Protein AF-A0A2W0BXT2-F1 (afdb_monomer)

Solvent-accessible surface area (backbone atoms only — not comparable to full-atom values): 4737 Å² total; per-residue (Å²): 139,89,81,81,84,83,81,81,78,76,82,73,79,72,78,89,77,68,70,47,80,47,79,49,78,47,80,79,48,95,57,33,35,40,39,37,35,29,38,14,76,67,82,65,78,54,73,48,80,76,48,76,47,76,50,66,64,72,83,56,84,74,76,69,74,81,82,82,132

Mean predicted aligned error: 12.66 Å

Secondary structure (DSSP, 8-state):
-------------------EEEEEEEEEETTEEEEEEEEESSTTSS-EEEEEEEEEPPPPGGGGTT---

pLDDT: mean 80.48, std 17.88, range [39.62, 98.12]

Structure (mmCIF, N/CA/C/O backbone):
data_AF-A0A2W0BXT2-F1
#
_entry.id   AF-A0A2W0BXT2-F1
#
loop_
_atom_site.group_PDB
_atom_site.id
_atom_site.type_symbol
_atom_site.label_atom_id
_atom_site.label_alt_id
_atom_site.label_comp_id
_atom_site.label_asym_id
_atom_site.label_entity_id
_atom_site.label_seq_id
_atom_site.pdbx_PDB_ins_code
_atom_site.Cartn_x
_atom_site.Cartn_y
_atom_site.Cartn_z
_atom_site.occupancy
_atom_site.B_iso_or_equiv
_atom_site.auth_seq_id
_atom_site.auth_comp_id
_atom_site.auth_asym_id
_atom_site.auth_atom_id
_atom_site.pdbx_PDB_model_num
ATOM 1 N N . MET A 1 1 ? -20.521 -50.535 31.926 1.00 39.62 1 MET A N 1
ATOM 2 C CA . MET A 1 1 ? -20.242 -50.131 30.530 1.00 39.62 1 MET A CA 1
ATOM 3 C C . MET A 1 1 ? -20.420 -48.621 30.453 1.00 39.62 1 MET A C 1
ATOM 5 O O . MET A 1 1 ? -21.530 -48.145 30.629 1.00 39.62 1 MET A O 1
ATOM 9 N N . GLN A 1 2 ? -19.320 -47.873 30.363 1.00 50.34 2 GLN A N 1
ATOM 10 C CA . GLN A 1 2 ? -19.289 -46.416 30.541 1.00 50.34 2 GLN A CA 1
ATOM 11 C C . GLN A 1 2 ? -19.196 -45.737 29.172 1.00 50.34 2 GLN A C 1
ATOM 13 O O . GLN A 1 2 ? -18.215 -45.943 28.459 1.00 50.34 2 GLN A O 1
ATOM 18 N N . ILE A 1 3 ? -20.209 -44.952 28.796 1.00 48.59 3 ILE A N 1
ATOM 19 C CA . ILE A 1 3 ? -20.223 -44.193 27.537 1.00 48.59 3 ILE A CA 1
ATOM 20 C C . ILE A 1 3 ? -20.083 -42.704 27.873 1.00 48.59 3 ILE A C 1
ATOM 22 O O . ILE A 1 3 ? -20.707 -42.189 28.796 1.00 48.5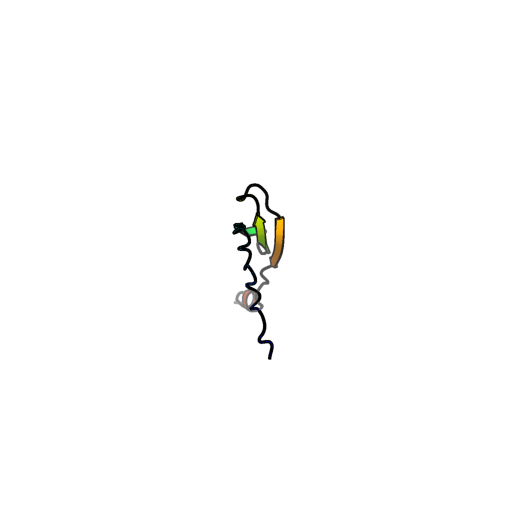9 3 ILE A O 1
ATOM 26 N N . ARG A 1 4 ?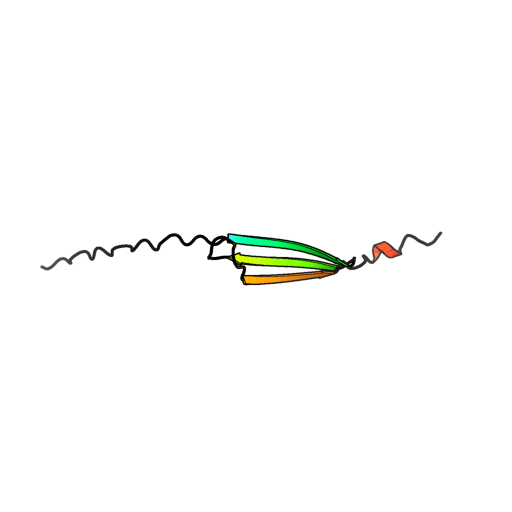 -19.140 -42.068 27.176 1.00 53.59 4 ARG A N 1
ATOM 27 C CA . ARG A 1 4 ? -18.428 -40.842 27.551 1.00 53.59 4 ARG A CA 1
ATOM 28 C C . ARG A 1 4 ? -19.298 -39.579 27.481 1.00 53.59 4 ARG A C 1
ATOM 30 O O . ARG A 1 4 ? -20.085 -39.404 26.556 1.00 53.59 4 ARG A O 1
ATOM 37 N N . SER A 1 5 ? -19.070 -38.685 28.446 1.00 54.25 5 SER A N 1
ATOM 38 C CA . SER A 1 5 ? -19.583 -37.311 28.511 1.00 54.25 5 SER A CA 1
ATOM 39 C C . SER A 1 5 ? -19.105 -36.491 27.308 1.00 54.25 5 SER A C 1
ATOM 41 O O . SER A 1 5 ? -17.906 -36.429 27.035 1.00 54.25 5 SER A O 1
ATOM 43 N N . GLN A 1 6 ? -20.039 -35.875 26.583 1.00 55.31 6 GLN A N 1
ATOM 44 C CA . GLN A 1 6 ? -19.744 -34.973 25.471 1.00 55.31 6 GLN A CA 1
ATOM 45 C C . GLN A 1 6 ? -19.301 -33.615 26.026 1.00 55.31 6 GLN A C 1
ATOM 47 O O . GLN A 1 6 ? -20.084 -32.876 26.627 1.00 55.31 6 GLN A O 1
ATOM 52 N N . HIS A 1 7 ? -18.026 -33.288 25.828 1.00 55.91 7 HIS A N 1
ATOM 53 C CA . HIS A 1 7 ? -17.445 -32.002 26.193 1.00 55.91 7 HIS A CA 1
ATOM 54 C C . HIS A 1 7 ? -18.039 -30.916 25.282 1.00 55.91 7 HIS A C 1
ATOM 56 O O . HIS A 1 7 ? -17.705 -30.807 24.105 1.00 55.91 7 HIS A O 1
ATOM 62 N N . LYS A 1 8 ? -18.965 -30.111 25.813 1.00 55.03 8 LYS A N 1
ATOM 63 C CA . LYS A 1 8 ? -19.518 -28.944 25.116 1.00 55.03 8 LYS A CA 1
ATOM 64 C C . LYS A 1 8 ? -18.473 -27.824 25.121 1.00 55.03 8 LYS A C 1
ATOM 66 O O . LYS A 1 8 ? -18.478 -26.970 26.006 1.00 55.03 8 LYS A O 1
ATOM 71 N N . GLU A 1 9 ? -17.556 -27.857 24.159 1.00 60.94 9 GLU A N 1
ATOM 72 C CA . GLU A 1 9 ? -16.599 -26.779 23.897 1.00 60.94 9 GLU A CA 1
ATOM 73 C C . GLU A 1 9 ? -17.387 -25.493 23.588 1.00 60.94 9 GLU A C 1
ATOM 75 O O . GLU A 1 9 ? -18.045 -25.361 22.552 1.00 60.94 9 GLU A O 1
ATOM 80 N N . ARG A 1 10 ? -17.401 -24.543 24.531 1.00 66.00 10 ARG A N 1
ATOM 81 C CA . ARG A 1 10 ? -17.982 -23.216 24.307 1.00 66.00 10 ARG A CA 1
ATOM 82 C C . ARG A 1 10 ? -17.086 -22.488 23.313 1.00 66.00 10 ARG A C 1
ATOM 84 O O . ARG A 1 10 ? -16.070 -21.928 23.710 1.00 66.00 10 ARG A O 1
ATOM 91 N N . GLN A 1 11 ? -17.494 -22.466 22.047 1.00 62.81 11 GLN A N 1
ATOM 92 C CA . GLN A 1 11 ? -16.947 -21.574 21.026 1.00 62.81 11 GLN A CA 1
ATOM 93 C C . GLN A 1 11 ? -17.050 -20.131 21.545 1.00 62.81 11 GLN A C 1
ATOM 95 O O . GLN A 1 11 ? -18.124 -19.521 21.530 1.00 62.81 11 GLN A O 1
ATOM 100 N N . ARG A 1 12 ? -15.960 -19.601 22.108 1.00 66.31 12 ARG A N 1
ATOM 101 C CA . ARG A 1 12 ? -15.903 -18.215 22.578 1.00 66.31 12 ARG A CA 1
ATOM 102 C C . ARG A 1 12 ? -15.912 -17.341 21.331 1.00 66.31 12 ARG A C 1
ATOM 104 O O . ARG A 1 12 ? -14.924 -17.304 20.606 1.00 66.31 12 ARG A O 1
ATOM 111 N N . ARG A 1 13 ? -17.032 -16.664 21.057 1.00 65.00 13 ARG A N 1
ATOM 112 C CA . ARG A 1 13 ? -17.089 -15.639 20.010 1.00 65.00 13 ARG A CA 1
ATOM 113 C C . ARG A 1 13 ? -16.059 -14.568 20.359 1.00 65.00 13 ARG A C 1
ATOM 115 O O . ARG A 1 13 ? -16.231 -13.851 21.343 1.00 65.00 13 ARG A O 1
ATOM 122 N N . LEU A 1 14 ? -14.974 -14.505 19.594 1.00 67.94 14 LEU A N 1
ATOM 123 C CA . LEU A 1 14 ? -14.026 -13.402 19.687 1.00 67.94 14 LEU A CA 1
ATOM 124 C C . LEU A 1 14 ? -14.756 -12.118 19.253 1.00 67.94 14 LEU A C 1
ATOM 126 O O . LEU A 1 14 ? -15.570 -12.177 18.327 1.00 67.94 14 LEU A O 1
ATOM 130 N N . PRO A 1 15 ? -14.532 -10.975 19.923 1.00 73.00 15 PRO A N 1
ATOM 131 C CA . PRO A 1 15 ? -15.159 -9.724 19.519 1.00 73.00 15 PRO A CA 1
ATOM 132 C C . PRO A 1 15 ? -14.730 -9.368 18.092 1.00 73.00 15 PRO A C 1
ATOM 134 O O . PRO A 1 15 ? -13.560 -9.522 17.738 1.00 73.00 15 PRO A O 1
ATOM 137 N N . ILE A 1 16 ? -15.677 -8.889 17.280 1.00 72.69 16 ILE A N 1
ATOM 138 C CA . ILE A 1 16 ? -15.390 -8.365 15.942 1.00 72.69 16 ILE A CA 1
ATOM 139 C C . ILE A 1 16 ? -14.482 -7.150 16.131 1.00 72.69 16 ILE A C 1
ATOM 141 O O . ILE A 1 16 ? -14.899 -6.133 16.682 1.00 72.69 16 ILE A O 1
ATOM 145 N N . ARG A 1 17 ? -13.222 -7.269 15.715 1.00 74.88 17 ARG A N 1
ATOM 146 C CA . ARG A 1 17 ? -12.301 -6.135 15.639 1.00 74.88 17 ARG A CA 1
ATOM 147 C C . ARG A 1 17 ? -12.431 -5.549 14.240 1.00 74.88 17 ARG A C 1
ATOM 149 O O . ARG A 1 17 ? -12.214 -6.251 13.258 1.00 74.88 17 ARG A O 1
ATOM 156 N N . HIS A 1 18 ? -12.848 -4.292 14.155 1.00 78.00 18 HIS A N 1
ATOM 157 C CA . HIS A 1 18 ? -12.923 -3.573 12.890 1.00 78.00 18 HIS A CA 1
ATOM 158 C C . HIS A 1 18 ? -11.534 -3.040 12.540 1.00 78.00 18 HIS A C 1
ATOM 160 O O . HIS A 1 18 ? -10.968 -2.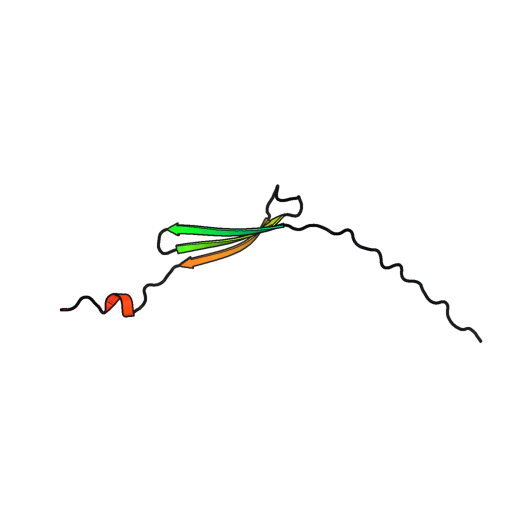259 13.299 1.00 78.00 18 HIS A O 1
ATOM 166 N N . THR A 1 19 ? -11.007 -3.450 11.390 1.00 89.12 19 THR A N 1
ATOM 167 C CA . THR A 1 19 ? -9.763 -2.921 10.824 1.00 89.12 19 THR A CA 1
ATOM 168 C C . THR A 1 19 ? -10.105 -2.136 9.569 1.00 89.12 19 THR A C 1
ATOM 170 O O . THR A 1 19 ? -10.806 -2.640 8.692 1.00 89.12 19 THR A O 1
ATOM 173 N N . ILE A 1 20 ? -9.625 -0.899 9.487 1.00 94.31 20 ILE A N 1
ATOM 174 C CA . ILE A 1 20 ? -9.766 -0.060 8.295 1.00 94.31 20 ILE A CA 1
ATOM 175 C C . ILE A 1 20 ? -8.502 -0.204 7.454 1.00 94.31 20 ILE A C 1
ATOM 177 O O . ILE A 1 20 ? -7.397 -0.134 7.988 1.00 94.31 20 ILE A O 1
ATOM 181 N N . VAL A 1 21 ? -8.674 -0.374 6.143 1.00 94.69 21 VAL A N 1
ATOM 182 C CA . VAL A 1 21 ? -7.586 -0.380 5.159 1.00 94.69 21 VAL A CA 1
ATOM 183 C C . VAL A 1 21 ? -7.625 0.930 4.378 1.00 94.69 21 VAL A C 1
ATOM 185 O O . VAL A 1 21 ? -8.671 1.307 3.851 1.00 94.69 21 VAL A O 1
ATOM 188 N N . PHE A 1 22 ? -6.486 1.609 4.287 1.00 95.81 22 PHE A N 1
ATOM 189 C CA . PHE A 1 22 ? -6.290 2.797 3.462 1.00 95.81 22 PHE A CA 1
ATOM 190 C C . PHE A 1 22 ? -5.391 2.459 2.275 1.00 95.81 22 PHE A C 1
ATOM 192 O O . PHE A 1 22 ? -4.393 1.757 2.430 1.00 95.81 22 PHE A O 1
ATOM 199 N N . LEU A 1 23 ? -5.739 2.993 1.105 1.00 96.00 23 LEU A N 1
ATOM 200 C CA . LEU A 1 23 ? -4.944 2.918 -0.117 1.00 96.00 23 LEU A CA 1
ATOM 201 C C . LEU A 1 23 ? -4.656 4.344 -0.589 1.00 96.00 23 LEU A C 1
ATOM 203 O O . LEU A 1 23 ? -5.581 5.151 -0.701 1.00 96.00 23 LEU A O 1
ATOM 207 N N . ALA A 1 24 ? -3.390 4.654 -0.854 1.00 95.94 24 ALA A N 1
ATOM 208 C CA . ALA A 1 24 ? -2.962 5.940 -1.393 1.00 95.94 24 ALA A CA 1
ATOM 209 C C . ALA A 1 24 ? -2.111 5.735 -2.651 1.00 95.94 24 ALA A C 1
ATOM 211 O O . ALA A 1 24 ? -1.293 4.819 -2.710 1.00 95.94 24 ALA A O 1
ATOM 212 N N . ALA A 1 25 ? -2.297 6.607 -3.641 1.00 94.62 25 ALA A N 1
ATOM 213 C CA . ALA A 1 25 ? -1.495 6.673 -4.856 1.00 94.62 25 ALA A CA 1
ATOM 214 C C . ALA A 1 25 ? -1.120 8.136 -5.115 1.00 94.62 25 ALA A C 1
ATOM 216 O O . ALA A 1 25 ? -1.997 9.000 -5.151 1.00 94.62 25 ALA A O 1
ATOM 217 N N . LEU A 1 26 ? 0.172 8.419 -5.268 1.00 95.00 26 LEU A N 1
ATOM 218 C CA . LEU A 1 26 ? 0.692 9.774 -5.448 1.00 95.00 26 LEU A CA 1
ATOM 219 C C . LEU A 1 26 ? 1.710 9.816 -6.588 1.00 95.00 26 LEU A C 1
ATOM 221 O O . LEU A 1 26 ? 2.616 8.986 -6.650 1.00 95.00 26 LEU A O 1
ATOM 225 N N . ILE A 1 27 ? 1.593 10.817 -7.461 1.00 93.62 27 ILE A N 1
ATOM 226 C CA . ILE A 1 27 ? 2.638 11.164 -8.431 1.00 93.62 27 ILE A CA 1
ATOM 227 C C . ILE A 1 27 ? 3.651 12.052 -7.704 1.00 93.62 27 ILE A C 1
ATOM 229 O O . ILE A 1 27 ? 3.284 13.121 -7.219 1.00 93.62 27 ILE A O 1
ATOM 233 N N . LEU A 1 28 ? 4.904 11.603 -7.602 1.00 89.44 28 LEU A N 1
ATOM 234 C CA . LEU A 1 28 ? 5.964 12.349 -6.909 1.00 89.44 28 LEU A CA 1
ATOM 235 C C . LEU A 1 28 ? 6.709 13.278 -7.876 1.00 89.44 28 LEU A C 1
ATOM 237 O O . LEU A 1 28 ? 6.904 14.457 -7.596 1.00 89.44 28 LEU A O 1
ATOM 241 N N . SER A 1 29 ? 7.082 12.751 -9.038 1.00 87.88 29 SER A N 1
ATOM 242 C CA . SER A 1 29 ? 7.645 13.476 -10.178 1.00 87.88 29 SER A CA 1
ATOM 243 C C . SER A 1 29 ? 7.405 12.619 -11.416 1.00 87.88 29 SER A C 1
ATOM 245 O O . SER A 1 29 ? 7.473 11.405 -11.316 1.00 87.88 29 SER A O 1
ATOM 247 N N . SER A 1 30 ? 7.106 13.179 -12.591 1.00 84.44 30 SER A N 1
ATOM 248 C CA . SER A 1 30 ? 7.061 12.344 -13.804 1.00 84.44 30 SER A CA 1
ATOM 249 C C . SER A 1 30 ? 8.483 11.839 -14.089 1.00 84.44 30 SER A C 1
ATOM 251 O O . SER A 1 30 ? 9.365 12.693 -14.203 1.00 84.44 30 SER A O 1
ATOM 253 N N . PRO A 1 31 ? 8.754 10.519 -14.195 1.00 91.38 31 PRO A N 1
ATOM 254 C CA . PRO A 1 31 ? 7.827 9.404 -14.451 1.00 91.38 31 PRO A CA 1
ATOM 255 C C . PRO A 1 31 ? 7.540 8.451 -13.260 1.00 91.38 31 PRO A C 1
ATOM 257 O O . PRO A 1 31 ? 7.092 7.324 -13.471 1.00 91.38 31 PRO A O 1
ATOM 260 N N . THR A 1 32 ? 7.801 8.861 -12.022 1.00 94.94 32 THR A N 1
ATOM 261 C CA . THR A 1 32 ? 7.683 8.060 -10.794 1.00 94.94 32 THR A CA 1
ATOM 262 C C . THR A 1 32 ? 6.386 8.307 -10.004 1.00 94.94 32 THR A C 1
ATOM 264 O O . THR A 1 32 ? 5.970 9.445 -9.754 1.00 94.94 32 THR A O 1
ATOM 267 N N . CYS A 1 33 ? 5.775 7.232 -9.508 1.00 96.06 33 CYS A N 1
ATOM 268 C CA . CYS A 1 33 ? 4.663 7.266 -8.559 1.00 96.06 33 CYS A CA 1
ATOM 269 C C . CYS A 1 33 ? 4.934 6.399 -7.319 1.00 96.06 33 CYS A C 1
ATOM 271 O O . CYS A 1 33 ? 5.834 5.559 -7.290 1.00 96.06 33 CYS A O 1
ATOM 273 N N . ARG A 1 34 ? 4.147 6.638 -6.269 1.00 96.38 34 ARG A N 1
ATOM 274 C CA . ARG A 1 34 ? 4.162 5.893 -5.011 1.00 96.38 34 ARG A CA 1
ATOM 275 C C . ARG A 1 34 ? 2.772 5.351 -4.721 1.00 96.38 34 ARG A C 1
ATOM 277 O O . ARG A 1 34 ? 1.808 6.115 -4.721 1.00 96.38 34 ARG A O 1
ATOM 284 N N . PHE A 1 35 ? 2.704 4.074 -4.376 1.00 97.38 35 PHE A N 1
ATOM 285 C CA . PHE A 1 35 ? 1.522 3.421 -3.828 1.00 97.38 35 PHE A CA 1
ATOM 286 C C . PHE A 1 35 ? 1.773 3.040 -2.375 1.00 97.38 35 PHE A C 1
ATOM 288 O O . PHE A 1 35 ? 2.872 2.616 -2.023 1.00 97.38 35 PHE A O 1
ATOM 295 N N . GLU A 1 36 ? 0.762 3.183 -1.529 1.00 98.12 36 GLU A N 1
ATOM 296 C CA . GLU A 1 36 ? 0.851 2.824 -0.119 1.00 98.12 36 GLU A CA 1
ATOM 297 C C . GLU A 1 36 ? -0.435 2.156 0.359 1.00 98.12 36 GLU A C 1
ATOM 299 O O . GLU A 1 36 ? -1.542 2.616 0.063 1.00 98.12 36 GLU A O 1
ATOM 304 N N . GLN A 1 37 ? -0.266 1.096 1.146 1.00 97.81 37 GLN A N 1
ATOM 305 C CA . GLN A 1 37 ? -1.316 0.491 1.948 1.00 97.81 37 GLN A CA 1
ATOM 306 C C . GLN A 1 37 ? -1.000 0.679 3.433 1.00 97.81 37 GLN A C 1
ATOM 308 O O . GLN A 1 37 ? 0.112 0.392 3.881 1.00 97.81 37 GLN A O 1
ATOM 313 N N . SER A 1 38 ? -1.997 1.100 4.208 1.00 97.69 38 SER A N 1
ATOM 314 C CA . SER A 1 38 ? 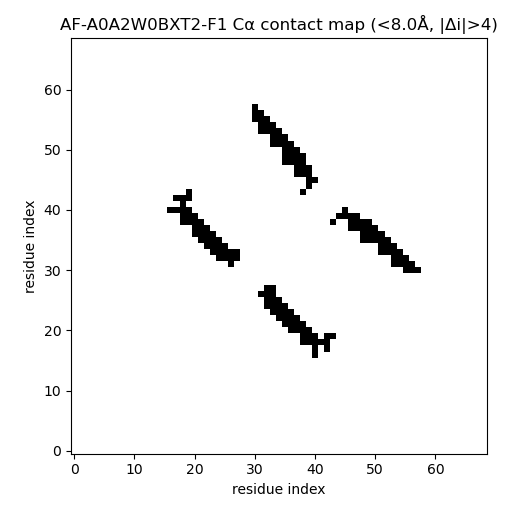-1.903 1.189 5.668 1.00 97.69 38 SER A CA 1
ATOM 315 C C . SER A 1 38 ? -3.171 0.698 6.362 1.00 97.69 38 SER A C 1
ATOM 317 O O . SER A 1 38 ? -4.258 0.689 5.776 1.00 97.69 38 SER A O 1
ATOM 319 N N . PHE A 1 39 ? -3.029 0.277 7.617 1.00 96.19 39 PHE A N 1
ATOM 320 C CA . PHE A 1 39 ? -4.119 -0.228 8.448 1.00 96.19 39 PHE A CA 1
ATOM 321 C C . PHE A 1 39 ? -4.388 0.682 9.636 1.00 96.19 39 PHE A C 1
ATOM 323 O O . PHE A 1 39 ? -3.492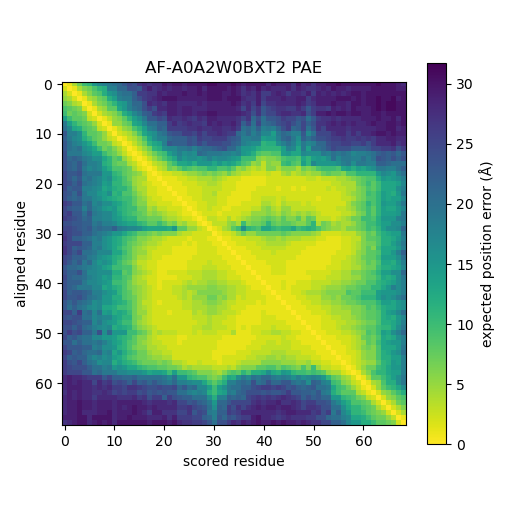 1.356 10.137 1.00 96.19 39 PHE A O 1
ATOM 330 N N . SER A 1 40 ? -5.625 0.665 10.118 1.00 95.38 40 SER A N 1
ATOM 331 C CA . SER A 1 40 ? -5.997 1.284 11.385 1.00 95.38 40 SER A CA 1
ATOM 332 C C . SER A 1 40 ? -6.900 0.363 12.187 1.00 95.38 40 SER A C 1
ATOM 334 O O . SER A 1 40 ? -7.887 -0.163 11.666 1.00 95.38 40 SER A O 1
ATOM 336 N N . ASP A 1 41 ? -6.580 0.203 13.464 1.00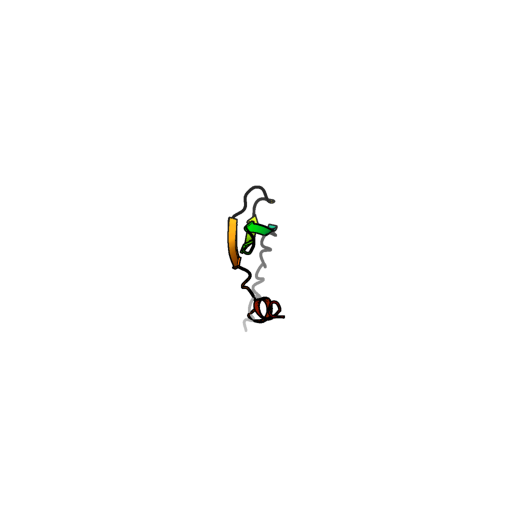 94.56 41 ASP A N 1
ATOM 337 C CA . ASP A 1 41 ? -7.350 -0.555 14.451 1.00 94.56 41 ASP A CA 1
ATOM 338 C C . ASP A 1 41 ? -8.241 0.343 15.332 1.00 94.56 41 ASP A C 1
ATOM 340 O O . ASP A 1 41 ? -9.075 -0.147 16.093 1.00 94.56 41 ASP A O 1
ATOM 344 N N . ASN A 1 42 ? -8.093 1.666 15.214 1.00 92.19 42 ASN A N 1
ATOM 345 C CA . ASN A 1 42 ? -8.717 2.655 16.091 1.00 92.19 42 ASN A CA 1
ATOM 346 C C . ASN A 1 42 ? -9.646 3.625 15.347 1.00 92.19 42 ASN A C 1
ATOM 348 O O . ASN A 1 42 ? -9.794 4.793 15.721 1.00 92.19 42 ASN A O 1
ATOM 352 N N . GLY A 1 43 ? -10.300 3.129 14.295 1.00 91.06 43 GLY A N 1
ATOM 353 C CA . GLY A 1 43 ? -11.280 3.900 13.529 1.00 91.06 43 GLY A CA 1
ATOM 354 C C . GLY A 1 43 ? -10.654 4.963 12.625 1.00 91.06 43 GLY A C 1
ATOM 355 O O . GLY A 1 43 ? -11.289 5.973 12.340 1.00 91.06 43 GLY A O 1
ATOM 356 N N . GLY A 1 44 ? -9.414 4.756 12.179 1.00 92.81 44 GLY A N 1
ATOM 357 C CA . GLY A 1 44 ? -8.737 5.623 11.215 1.00 92.81 44 GLY A CA 1
ATOM 358 C C . GLY A 1 44 ? -7.955 6.782 11.829 1.00 92.81 44 GLY A C 1
ATOM 359 O O . GLY A 1 44 ? -7.442 7.604 11.069 1.00 92.81 44 GLY A O 1
ATOM 360 N N . LYS A 1 45 ? -7.857 6.861 13.165 1.00 94.19 45 LYS A N 1
ATOM 361 C CA . LYS A 1 45 ? -7.161 7.953 13.869 1.00 94.19 45 LYS A CA 1
ATOM 362 C C . LYS A 1 45 ? -5.651 7.874 13.688 1.00 94.19 45 LYS A C 1
ATOM 364 O O . LYS A 1 45 ? -5.014 8.888 13.427 1.00 94.19 45 LYS A O 1
ATOM 369 N N . THR A 1 46 ? -5.093 6.675 13.809 1.00 95.44 46 THR A N 1
ATOM 370 C CA . THR A 1 46 ? -3.698 6.391 13.458 1.00 95.44 46 THR A CA 1
ATOM 371 C C . THR A 1 46 ? -3.656 5.342 12.365 1.00 95.44 46 THR A C 1
ATOM 373 O O . THR A 1 46 ? -4.590 4.550 12.213 1.00 95.44 46 THR A O 1
ATOM 376 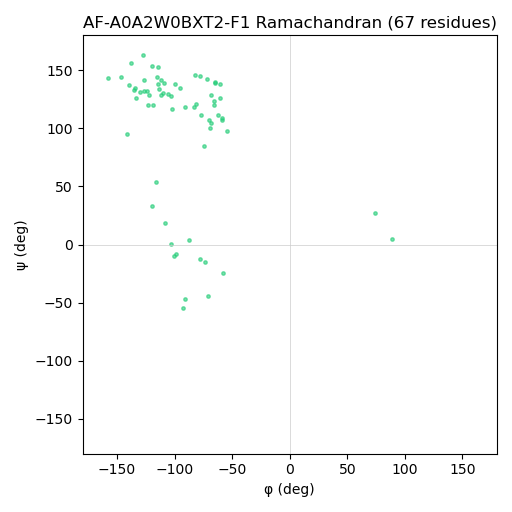N N . ARG A 1 47 ? -2.582 5.366 11.578 1.00 96.31 47 ARG A N 1
ATOM 377 C CA . ARG A 1 47 ? -2.366 4.427 10.484 1.00 96.31 47 ARG A CA 1
ATOM 378 C C . ARG A 1 47 ? -0.969 3.844 10.592 1.00 96.31 47 ARG A C 1
ATOM 380 O O . ARG A 1 47 ? -0.010 4.595 10.746 1.00 96.31 47 ARG A O 1
ATOM 387 N N . GLU A 1 48 ? -0.878 2.528 10.493 1.00 96.44 48 GLU A N 1
ATOM 388 C CA . GLU A 1 48 ? 0.384 1.802 10.394 1.00 96.44 48 GLU A CA 1
ATOM 389 C C . GLU A 1 48 ? 0.588 1.373 8.946 1.00 96.44 48 GLU A C 1
ATOM 391 O O . GLU A 1 48 ? -0.303 0.783 8.330 1.00 96.44 48 GLU A O 1
ATOM 396 N N . VAL A 1 49 ? 1.747 1.705 8.383 1.00 97.12 49 VAL A N 1
ATOM 397 C CA . VAL A 1 49 ? 2.092 1.323 7.013 1.00 97.12 49 VAL A CA 1
ATOM 398 C C . VAL A 1 49 ? 2.293 -0.184 6.947 1.00 97.12 49 VAL A C 1
ATOM 400 O O . VAL A 1 49 ? 3.074 -0.742 7.711 1.00 97.12 49 VAL A O 1
ATOM 403 N N . ASN A 1 50 ? 1.619 -0.822 5.993 1.00 96.12 50 ASN A N 1
ATOM 404 C CA . ASN A 1 50 ? 1.844 -2.223 5.663 1.00 96.12 50 ASN A CA 1
ATOM 405 C C . ASN A 1 50 ? 2.868 -2.360 4.537 1.00 96.12 50 ASN A C 1
ATOM 407 O O . ASN A 1 50 ? 3.874 -3.050 4.657 1.00 96.12 50 ASN A O 1
ATOM 411 N N . TRP A 1 51 ? 2.601 -1.678 3.425 1.00 97.75 51 TRP A N 1
ATOM 412 C CA . TRP A 1 51 ? 3.386 -1.806 2.207 1.00 97.75 51 TRP A CA 1
ATOM 413 C C . TRP A 1 51 ? 3.445 -0.475 1.466 1.00 97.75 51 TRP A C 1
ATOM 415 O O . TRP A 1 51 ? 2.479 0.288 1.432 1.00 97.75 51 TRP A O 1
ATOM 425 N N . ILE A 1 52 ? 4.602 -0.236 0.854 1.00 97.44 52 ILE A N 1
ATOM 426 C CA . ILE A 1 52 ? 4.867 0.854 -0.073 1.00 97.44 52 ILE A CA 1
ATOM 427 C C . ILE A 1 52 ? 5.446 0.261 -1.360 1.00 97.44 52 ILE A C 1
ATOM 429 O O . ILE A 1 52 ? 6.401 -0.516 -1.295 1.00 97.44 52 ILE A O 1
ATOM 433 N N . ALA A 1 53 ? 4.924 0.666 -2.517 1.00 97.31 53 ALA A N 1
ATOM 434 C CA . ALA A 1 53 ? 5.560 0.453 -3.816 1.00 97.31 53 ALA A CA 1
ATOM 435 C C . ALA A 1 53 ? 5.947 1.792 -4.446 1.00 97.31 53 ALA A C 1
ATOM 437 O O . ALA A 1 53 ? 5.237 2.790 -4.306 1.00 9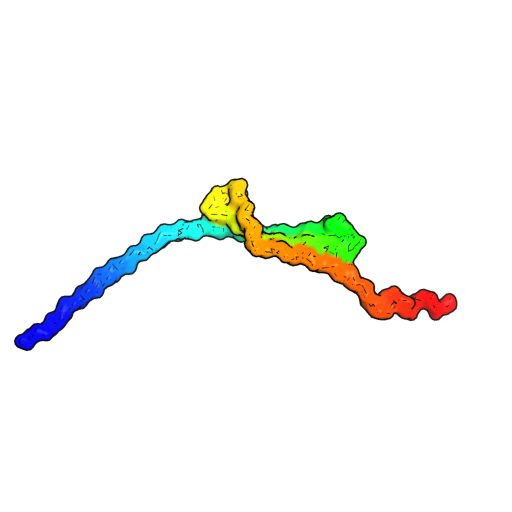7.31 53 ALA A O 1
ATOM 438 N N . MET A 1 54 ? 7.078 1.796 -5.144 1.00 97.00 54 MET A N 1
ATOM 439 C CA . MET A 1 54 ? 7.518 2.907 -5.975 1.00 97.00 54 MET A CA 1
ATOM 440 C C . MET A 1 54 ? 7.731 2.392 -7.387 1.00 97.00 54 MET A C 1
ATOM 442 O O . MET A 1 54 ? 8.590 1.538 -7.599 1.00 97.00 54 MET A O 1
ATOM 446 N N . ASP A 1 55 ? 6.988 2.959 -8.328 1.00 95.25 55 ASP A N 1
ATOM 447 C CA . ASP A 1 55 ? 7.077 2.586 -9.732 1.00 95.25 55 ASP A CA 1
ATOM 448 C C . ASP A 1 55 ? 7.609 3.773 -10.520 1.00 95.25 55 ASP A C 1
ATOM 450 O O . ASP A 1 55 ? 7.198 4.914 -10.307 1.00 95.25 55 ASP A O 1
ATOM 454 N N . THR A 1 56 ? 8.511 3.502 -11.456 1.00 94.38 56 THR A N 1
ATOM 455 C CA . THR A 1 56 ? 9.018 4.490 -12.407 1.00 94.38 56 THR A CA 1
ATOM 456 C C . THR A 1 56 ? 8.656 4.013 -13.799 1.00 94.38 56 THR A C 1
ATOM 458 O O . THR A 1 56 ? 9.072 2.931 -14.212 1.00 94.38 56 THR A O 1
ATOM 461 N N . ARG A 1 57 ? 7.885 4.814 -14.537 1.00 90.19 57 ARG A N 1
ATOM 462 C CA . ARG A 1 57 ? 7.578 4.516 -15.934 1.00 90.19 57 ARG A CA 1
ATOM 463 C C . ARG 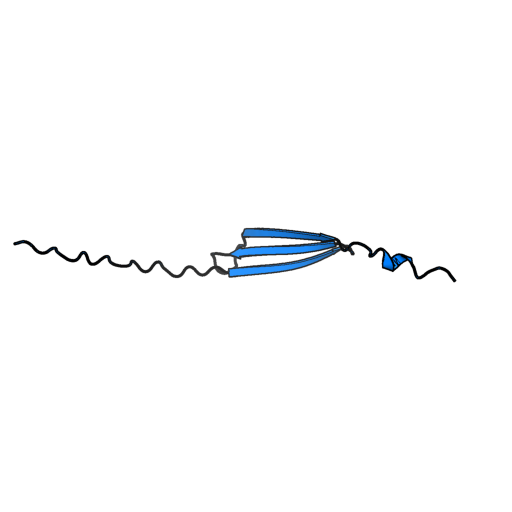A 1 57 ? 8.864 4.605 -16.755 1.00 90.19 57 ARG A C 1
ATOM 465 O O . ARG A 1 57 ? 9.499 5.656 -16.820 1.00 90.19 57 ARG A O 1
ATOM 472 N N . THR A 1 58 ? 9.230 3.501 -17.392 1.00 87.88 58 THR A N 1
ATOM 473 C CA . THR A 1 58 ? 10.327 3.448 -18.358 1.00 87.88 58 THR A CA 1
ATOM 474 C C . THR A 1 58 ? 9.836 3.931 -19.722 1.00 87.88 58 THR A C 1
ATOM 476 O O . THR A 1 58 ? 8.670 3.742 -20.079 1.00 87.88 58 THR A O 1
ATOM 479 N N . ALA A 1 59 ? 10.714 4.596 -20.476 1.00 82.62 59 ALA A N 1
ATOM 480 C CA . ALA A 1 59 ? 10.451 4.884 -21.882 1.00 82.62 59 ALA A CA 1
ATOM 481 C C . ALA A 1 59 ? 10.386 3.559 -22.650 1.00 82.62 59 ALA A C 1
ATOM 483 O O . ALA A 1 59 ? 11.182 2.653 -22.385 1.00 82.62 59 ALA A O 1
ATOM 484 N N . ASN A 1 60 ? 9.437 3.431 -23.572 1.00 81.94 60 ASN A N 1
ATOM 485 C CA . ASN A 1 60 ? 9.386 2.270 -24.447 1.00 81.94 60 ASN A CA 1
ATOM 486 C C . ASN A 1 60 ? 10.443 2.439 -25.553 1.00 81.94 60 ASN A C 1
ATOM 488 O O . ASN A 1 60 ? 10.644 3.552 -26.034 1.00 81.94 60 ASN A O 1
ATOM 492 N N . GLU A 1 61 ? 11.093 1.364 -26.012 1.00 65.56 61 GLU A N 1
ATOM 493 C CA . GLU A 1 61 ? 12.064 1.448 -27.127 1.00 65.56 61 GLU A CA 1
ATOM 494 C C . GLU A 1 61 ? 11.422 2.020 -28.408 1.00 65.56 61 GLU A C 1
ATOM 496 O O . GLU A 1 61 ? 12.085 2.637 -29.240 1.00 65.56 61 GLU A O 1
ATOM 501 N N . SER A 1 62 ? 10.100 1.884 -28.534 1.00 65.19 62 SER A N 1
ATOM 502 C CA . SER A 1 62 ? 9.300 2.456 -29.621 1.00 65.19 62 SER A CA 1
ATOM 503 C C . SER A 1 62 ? 8.999 3.956 -29.485 1.00 65.19 62 SER A C 1
ATOM 505 O O . SER A 1 62 ? 8.604 4.572 -30.477 1.00 65.19 62 SER A O 1
ATOM 507 N N . ASP A 1 63 ? 9.242 4.578 -28.326 1.00 64.31 63 ASP A N 1
ATOM 508 C CA . ASP A 1 63 ? 9.015 6.018 -28.121 1.00 64.31 63 ASP A CA 1
ATOM 509 C C . ASP A 1 63 ? 10.082 6.884 -28.834 1.00 64.31 63 ASP A C 1
ATOM 511 O O . ASP A 1 63 ? 9.870 8.079 -29.039 1.00 64.31 63 ASP A O 1
ATOM 515 N N . GLY A 1 64 ? 11.210 6.291 -29.261 1.00 57.12 64 GLY A N 1
ATOM 516 C CA . GLY A 1 64 ? 12.312 6.977 -29.956 1.00 57.12 64 GLY A CA 1
ATOM 517 C C . GLY A 1 64 ? 12.352 6.820 -31.484 1.00 57.12 64 GLY A C 1
ATOM 518 O O . GLY A 1 64 ? 13.118 7.517 -32.144 1.00 57.12 64 GLY A O 1
ATOM 519 N N . ALA A 1 65 ? 11.542 5.936 -32.078 1.00 55.66 65 ALA A N 1
ATOM 520 C CA . ALA A 1 65 ? 11.670 5.563 -33.497 1.00 55.66 65 ALA A CA 1
ATOM 521 C C . ALA A 1 65 ? 10.903 6.469 -34.487 1.00 55.66 65 ALA A C 1
ATOM 523 O O . ALA A 1 65 ? 10.868 6.190 -35.684 1.00 55.66 65 ALA A O 1
ATOM 524 N N . SER A 1 66 ? 10.264 7.545 -34.022 1.00 57.16 66 SER A N 1
ATOM 525 C CA . SER A 1 66 ? 9.349 8.364 -34.838 1.00 57.16 66 SER A CA 1
ATOM 526 C C . SER A 1 66 ? 9.920 9.701 -35.332 1.00 57.16 66 SER A C 1
ATOM 528 O O . SER A 1 66 ? 9.222 10.417 -36.047 1.00 57.16 66 SER A O 1
ATOM 530 N N . HIS A 1 67 ? 11.177 10.039 -35.022 1.00 52.22 67 HIS A N 1
ATOM 531 C CA . HIS A 1 67 ? 11.792 11.329 -35.386 1.00 52.22 67 HIS A CA 1
ATOM 532 C C . HIS A 1 67 ? 12.973 11.193 -36.359 1.00 52.22 67 HIS A C 1
ATOM 534 O O . HIS A 1 67 ? 14.061 11.708 -36.115 1.00 52.22 67 HIS A O 1
ATOM 540 N N . GLN A 1 68 ? 12.759 10.526 -37.494 1.00 50.59 68 GLN A N 1
ATOM 541 C CA . GLN A 1 68 ? 13.668 10.651 -38.634 1.00 50.59 68 GLN A CA 1
ATOM 542 C C . GLN A 1 68 ? 12.866 10.667 -39.945 1.00 50.59 68 GLN A C 1
ATOM 544 O O . GLN A 1 68 ? 12.480 9.627 -40.478 1.00 50.59 68 GLN A O 1
ATOM 549 N N . ARG A 1 69 ? 12.574 11.876 -40.432 1.00 45.09 69 ARG A N 1
ATOM 550 C CA . ARG A 1 69 ? 12.252 12.188 -41.830 1.00 45.09 69 ARG A CA 1
ATOM 551 C C . ARG A 1 69 ? 12.943 13.484 -42.209 1.00 45.09 69 ARG A C 1
ATOM 553 O O . ARG A 1 69 ? 12.946 14.394 -41.352 1.00 45.09 69 ARG A O 1
#

Foldseek 3Di:
DDDDDDPPPPPPPDDDQDKDKDWDKADPDPPKIKIWIWIDRPVPPDTDTDDMDMDGDDDDPVNPPPPDD

Nearest PDB structures (foldseek):
  2oct-assembly1_A  TM=7.258E-01  e=1.033E+00  Homo sapiens
  3hd0-assembly1_A  TM=7.083E-01  e=1.106E+00  Thermotoga maritima
  5kux-assembly1_A  TM=6.849E-01  e=1.033E+00  synthetic construct
  6ozf-assembly1_A  TM=7.134E-01  e=1.775E+00  Thermotoga maritima
  1pn4-assembly2_C  TM=2.763E-01  e=7.368E-01  Candida tropicalis

Sequence (69 aa):
MQIRSQHKERQRRLPIRHTIVFLAALILSSPTCRFEQSFSDNGGKTREVNWIAMDTRTANESDGASHQR

Radius of gyration: 26.75 Å; Cα contacts (8 Å, |Δi|>4): 82; chains: 1; bounding box: 34×64×72 Å